Protein AF-A0A972KWA4-F1 (afdb_monomer_lite)

pLDDT: mean 73.35, std 17.39, range [41.09, 98.31]

Sequence (83 aa):
IERNLPLPPELDLALLHGSSVGGARPKALIKDDDQHYIAKFSSTTDTYNVVKGEYAAMRLARLAGLDVAEVSLKNTGKGVRAL

Secondary structure (DSSP, 8-state):
-TT-SPPPHHHHHHHHTS-----SS-EEEEEETTEEEEEEE--TT-SS-HHHHHHHHHHHHHHTT-------EEEETTEEEE-

Structure (mmCIF, N/CA/C/O backbone):
data_AF-A0A972KWA4-F1
#
_entry.id   AF-A0A972KWA4-F1
#
loop_
_atom_site.group_PDB
_atom_site.id
_atom_site.type_symbol
_atom_site.label_atom_id
_atom_site.label_alt_id
_atom_site.label_comp_id
_atom_site.label_asym_id
_atom_site.label_entity_id
_atom_site.label_seq_id
_atom_site.pdbx_PDB_ins_code
_atom_site.Cartn_x
_atom_site.Cartn_y
_atom_site.Cartn_z
_atom_site.occupancy
_atom_site.B_iso_or_equiv
_atom_site.auth_seq_id
_atom_site.auth_comp_id
_atom_site.auth_asym_id
_atom_site.auth_atom_id
_atom_site.pdbx_PDB_model_num
ATOM 1 N N . ILE A 1 1 ? 15.130 3.766 -11.960 1.00 47.69 1 ILE A N 1
ATOM 2 C CA . ILE A 1 1 ? 16.376 3.021 -11.679 1.00 47.69 1 ILE A CA 1
ATOM 3 C C . ILE A 1 1 ? 16.577 1.904 -12.708 1.00 47.69 1 ILE A C 1
ATOM 5 O O . ILE A 1 1 ? 17.640 1.827 -13.292 1.00 47.69 1 ILE A O 1
ATOM 9 N N . GLU A 1 2 ? 15.553 1.128 -13.072 1.00 46.69 2 GLU A N 1
ATOM 10 C CA . GLU A 1 2 ? 15.704 -0.035 -13.979 1.00 46.69 2 GLU A CA 1
ATOM 11 C C . GLU A 1 2 ? 15.747 0.259 -15.499 1.00 46.69 2 GLU A C 1
ATOM 13 O O . GLU A 1 2 ? 15.525 -0.640 -16.300 1.00 46.69 2 GLU A O 1
ATOM 18 N N . ARG A 1 3 ? 16.008 1.495 -15.947 1.00 48.03 3 ARG A N 1
ATOM 19 C CA . ARG A 1 3 ? 16.052 1.802 -17.397 1.00 48.03 3 ARG A CA 1
ATOM 20 C C . ARG A 1 3 ? 17.372 2.377 -17.907 1.00 48.03 3 ARG A C 1
ATOM 22 O O . ARG A 1 3 ? 17.439 2.707 -19.082 1.00 48.03 3 ARG A O 1
ATOM 29 N N . ASN A 1 4 ? 18.390 2.549 -17.058 1.00 45.91 4 ASN A N 1
ATOM 30 C CA . ASN A 1 4 ? 19.602 3.320 -17.396 1.00 45.91 4 ASN A CA 1
ATOM 31 C C . ASN A 1 4 ? 19.323 4.722 -17.987 1.00 45.91 4 ASN A C 1
ATOM 33 O O . ASN A 1 4 ? 20.219 5.362 -18.526 1.00 45.91 4 ASN A O 1
ATOM 37 N N . LEU A 1 5 ? 18.090 5.229 -17.866 1.00 55.97 5 LEU A N 1
ATOM 38 C CA . LEU A 1 5 ? 17.807 6.631 -18.112 1.00 55.97 5 LEU A CA 1
ATOM 39 C C . LEU A 1 5 ? 18.258 7.424 -16.883 1.00 55.97 5 LEU A C 1
ATOM 41 O O . LEU A 1 5 ? 17.927 7.003 -15.764 1.00 55.97 5 LEU A O 1
ATOM 45 N N . PRO A 1 6 ? 18.959 8.557 -17.075 1.00 52.75 6 PRO A N 1
ATOM 46 C CA . PRO A 1 6 ? 19.267 9.456 -15.981 1.00 52.75 6 PRO A CA 1
ATOM 47 C C . PRO A 1 6 ? 17.969 9.813 -15.265 1.00 52.75 6 PRO A C 1
ATOM 49 O O . PRO A 1 6 ? 16.956 10.154 -15.887 1.00 52.75 6 PRO A O 1
ATOM 52 N N . LEU A 1 7 ? 17.978 9.631 -13.950 1.00 56.91 7 LEU A N 1
ATOM 53 C CA . LEU A 1 7 ? 16.827 9.952 -13.131 1.00 56.91 7 LEU A CA 1
ATOM 54 C C . LEU A 1 7 ? 16.635 11.471 -13.166 1.00 56.91 7 LEU A C 1
ATOM 56 O O . LEU A 1 7 ? 17.618 12.207 -13.081 1.00 56.91 7 LEU A O 1
ATOM 60 N N . PRO A 1 8 ? 15.388 11.960 -13.289 1.00 67.31 8 PRO A N 1
ATOM 61 C CA . PRO A 1 8 ? 15.124 13.359 -13.016 1.00 67.31 8 PRO A CA 1
ATOM 62 C C . PRO A 1 8 ? 15.639 13.673 -11.600 1.00 67.31 8 PRO A C 1
ATOM 64 O O . PRO A 1 8 ? 15.385 12.862 -10.703 1.00 67.31 8 PRO A O 1
ATOM 67 N N . PRO A 1 9 ? 16.320 14.810 -11.376 1.00 62.41 9 PRO A N 1
ATOM 68 C CA . PRO A 1 9 ? 16.972 15.124 -10.097 1.00 62.41 9 PRO A CA 1
ATOM 69 C C . PRO A 1 9 ? 16.045 14.993 -8.880 1.00 62.41 9 PRO A C 1
ATOM 71 O O . PRO A 1 9 ? 16.448 14.538 -7.815 1.00 62.41 9 PRO A O 1
ATOM 74 N N . GLU A 1 10 ? 14.766 1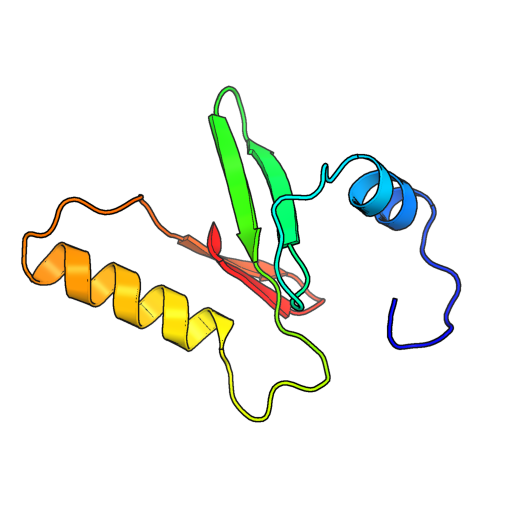5.314 -9.067 1.00 55.84 10 GLU A N 1
ATOM 75 C CA . GLU A 1 10 ? 13.707 15.205 -8.060 1.00 55.84 10 GLU A CA 1
ATOM 76 C C . GLU A 1 10 ? 13.454 13.758 -7.600 1.00 55.84 10 GLU A C 1
ATOM 78 O O . GLU A 1 10 ? 13.177 13.505 -6.429 1.00 55.84 10 GLU A O 1
ATOM 83 N N . LEU A 1 11 ? 13.565 12.789 -8.515 1.00 56.53 11 LEU A N 1
ATOM 84 C CA . LEU A 1 11 ? 13.36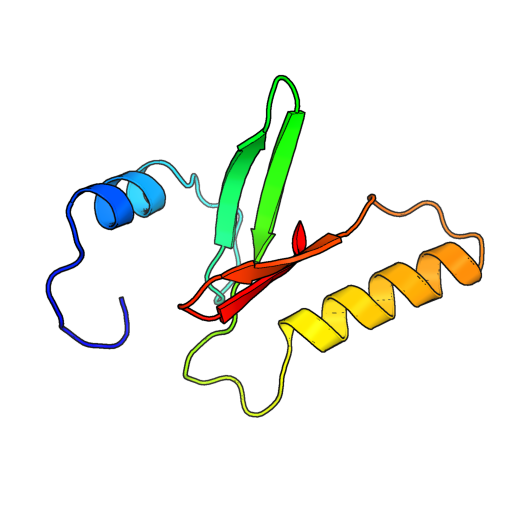1 11.369 -8.227 1.00 56.53 11 LEU A CA 1
ATOM 85 C C . LEU A 1 11 ? 14.584 10.755 -7.541 1.00 56.53 11 LEU A C 1
ATOM 87 O O . LEU A 1 11 ? 14.428 9.867 -6.708 1.00 56.53 11 LEU A O 1
ATOM 91 N N . ASP A 1 12 ? 15.778 11.237 -7.880 1.00 54.88 12 ASP A N 1
ATOM 92 C CA . ASP A 1 12 ? 17.038 10.803 -7.272 1.00 54.88 12 ASP A CA 1
ATOM 93 C C . ASP A 1 12 ? 17.131 11.267 -5.808 1.00 54.88 12 ASP A C 1
ATOM 95 O O . ASP A 1 12 ? 17.437 10.484 -4.908 1.00 54.88 12 ASP A O 1
ATOM 99 N N . LEU A 1 13 ? 16.705 12.507 -5.541 1.00 53.66 13 LEU A N 1
ATOM 100 C CA . LEU A 1 13 ? 16.518 13.029 -4.185 1.00 53.66 13 LEU A CA 1
ATOM 101 C C . LEU A 1 13 ? 15.486 12.213 -3.388 1.00 53.66 13 LEU A C 1
ATOM 103 O O . LEU A 1 13 ? 15.744 11.848 -2.241 1.00 53.66 13 LEU A O 1
ATOM 107 N N . ALA A 1 14 ? 14.347 11.854 -3.987 1.00 55.44 14 ALA A N 1
ATOM 108 C CA . ALA A 1 14 ? 13.330 11.037 -3.316 1.00 55.44 14 ALA A CA 1
ATOM 109 C C . ALA A 1 14 ? 13.823 9.620 -2.950 1.00 55.44 14 ALA A C 1
ATOM 111 O O . ALA A 1 14 ? 13.357 9.039 -1.969 1.00 55.44 14 ALA A O 1
ATOM 112 N N . LEU A 1 15 ? 14.766 9.067 -3.719 1.00 55.19 15 LEU A N 1
ATOM 113 C CA . LEU A 1 15 ? 15.376 7.759 -3.467 1.00 55.19 15 LEU A CA 1
ATOM 114 C C . LEU A 1 15 ? 16.457 7.821 -2.382 1.00 55.19 15 LEU A C 1
ATOM 116 O O . LEU A 1 15 ? 16.501 6.944 -1.523 1.00 55.19 15 LEU A O 1
ATOM 120 N N . LEU A 1 16 ? 17.287 8.869 -2.383 1.00 52.59 16 LEU A N 1
ATOM 121 C CA . LEU A 1 16 ? 18.351 9.082 -1.392 1.00 52.59 16 LEU A CA 1
ATOM 122 C C . LEU A 1 16 ? 17.813 9.412 0.009 1.00 52.59 16 LEU A C 1
ATOM 124 O O . LEU A 1 16 ? 18.412 9.013 1.006 1.00 52.59 16 LEU A O 1
ATOM 128 N N . HIS A 1 17 ? 16.667 10.093 0.101 1.00 50.12 17 HIS A N 1
ATOM 129 C CA . HIS A 1 17 ? 16.006 10.380 1.380 1.00 50.12 17 HIS A CA 1
ATOM 130 C C . HIS A 1 17 ? 15.109 9.234 1.889 1.00 50.12 17 HIS A C 1
ATOM 132 O O . HIS A 1 17 ? 14.628 9.283 3.023 1.00 50.12 17 HIS A O 1
ATOM 138 N N . GLY A 1 18 ? 14.902 8.183 1.090 1.00 46.34 18 GLY A N 1
ATOM 139 C CA . GLY A 1 18 ? 14.215 6.960 1.496 1.00 46.34 18 GLY A CA 1
ATOM 140 C C . GLY A 1 18 ? 15.142 6.067 2.313 1.00 46.34 18 GLY A C 1
ATOM 141 O O . GLY A 1 18 ? 15.709 5.112 1.788 1.00 46.34 18 GLY A O 1
ATOM 142 N N . SER A 1 19 ? 15.317 6.384 3.596 1.00 41.19 19 SER A N 1
ATOM 143 C CA . SER A 1 19 ? 16.049 5.534 4.534 1.00 41.19 19 SER A CA 1
ATOM 144 C C . SER A 1 19 ? 15.595 4.072 4.416 1.00 41.19 19 SER A C 1
ATOM 146 O O . SER A 1 19 ? 14.411 3.764 4.273 1.00 41.19 19 SER A O 1
ATOM 148 N N . SER A 1 20 ? 16.580 3.174 4.417 1.00 51.94 20 SER A N 1
ATOM 149 C CA . SER A 1 20 ? 16.460 1.726 4.242 1.00 51.94 20 SER A CA 1
ATOM 150 C C . SER A 1 20 ? 15.392 1.086 5.145 1.00 51.94 20 SER A C 1
ATOM 152 O O . SER A 1 20 ? 15.689 0.541 6.207 1.00 51.94 20 SER A O 1
ATOM 154 N N . VAL A 1 21 ? 14.145 1.056 4.682 1.00 41.09 21 VAL A N 1
ATOM 155 C CA . VAL A 1 21 ? 13.132 0.104 5.147 1.00 41.09 21 VAL A CA 1
ATOM 156 C C . VAL A 1 21 ? 13.265 -1.116 4.236 1.00 41.09 21 VAL A C 1
ATOM 158 O O . VAL A 1 21 ? 12.743 -1.131 3.128 1.00 41.09 21 VAL A O 1
ATOM 161 N N . GLY A 1 22 ? 14.035 -2.125 4.645 1.00 44.16 22 GLY A N 1
ATOM 162 C CA . GLY A 1 22 ? 14.488 -3.231 3.785 1.00 44.16 22 GLY A CA 1
ATOM 163 C C . GLY A 1 22 ? 13.428 -3.899 2.887 1.00 44.16 22 GLY A C 1
ATOM 164 O O . GLY A 1 22 ? 12.244 -3.981 3.221 1.00 44.16 22 GLY A O 1
ATOM 165 N N . GLY A 1 23 ? 13.867 -4.380 1.719 1.00 52.34 23 GLY A N 1
ATOM 166 C CA . GLY A 1 23 ? 13.105 -5.211 0.775 1.00 52.34 23 GLY A CA 1
ATOM 167 C C . GLY A 1 23 ? 13.466 -4.925 -0.689 1.00 52.34 23 GLY A C 1
ATOM 168 O O . GLY A 1 23 ? 13.658 -3.774 -1.053 1.00 52.34 23 GLY A O 1
ATOM 169 N N . ALA A 1 24 ? 13.518 -5.962 -1.532 1.00 59.88 24 ALA A N 1
ATOM 170 C CA . ALA A 1 24 ? 13.972 -5.906 -2.932 1.00 59.88 24 ALA A CA 1
ATOM 171 C C . ALA A 1 24 ? 13.107 -5.057 -3.895 1.00 59.88 24 ALA A C 1
ATOM 173 O O . ALA A 1 24 ? 13.456 -4.915 -5.063 1.00 59.88 24 ALA A O 1
ATOM 174 N N . ARG A 1 25 ? 11.970 -4.514 -3.438 1.00 68.75 25 ARG A N 1
ATOM 175 C CA . ARG A 1 25 ? 11.009 -3.779 -4.276 1.00 68.75 25 ARG A CA 1
ATOM 176 C C . ARG A 1 25 ? 11.029 -2.272 -3.996 1.00 68.75 25 ARG A C 1
ATOM 178 O O . ARG A 1 25 ? 11.223 -1.890 -2.839 1.00 68.75 25 ARG A O 1
ATOM 185 N N . PRO A 1 26 ? 10.763 -1.419 -5.007 1.00 74.31 26 PRO A N 1
ATOM 186 C CA . PRO A 1 26 ? 10.788 0.029 -4.835 1.00 74.31 26 PRO A CA 1
ATOM 187 C C . PRO A 1 26 ? 9.745 0.504 -3.819 1.00 74.31 26 PRO A C 1
ATOM 189 O O . PRO A 1 26 ? 8.554 0.190 -3.923 1.00 74.31 26 PRO A O 1
ATOM 192 N N . LYS A 1 27 ? 10.194 1.303 -2.853 1.00 78.69 27 LYS A N 1
ATOM 193 C CA . LYS A 1 27 ? 9.344 1.953 -1.857 1.00 78.69 27 LYS A CA 1
ATOM 194 C C . LYS A 1 27 ? 9.866 3.347 -1.531 1.00 78.69 27 LYS A C 1
ATOM 196 O O . LYS A 1 27 ? 11.055 3.602 -1.697 1.00 78.69 27 LYS A O 1
ATOM 201 N N . ALA A 1 28 ? 8.987 4.223 -1.060 1.00 80.75 28 ALA A N 1
ATOM 202 C CA . ALA A 1 28 ? 9.343 5.569 -0.625 1.00 80.75 28 ALA A CA 1
ATOM 203 C C . ALA A 1 28 ? 8.541 5.962 0.616 1.00 80.75 28 ALA A C 1
ATOM 205 O O . ALA A 1 28 ? 7.373 5.596 0.742 1.00 80.75 28 ALA A O 1
ATOM 206 N N . LEU A 1 29 ? 9.155 6.737 1.507 1.00 80.62 29 LEU A N 1
ATOM 207 C CA . LEU A 1 29 ? 8.433 7.429 2.567 1.00 80.62 29 LEU A CA 1
ATOM 208 C C . LEU A 1 29 ? 7.826 8.705 1.974 1.00 80.62 29 LEU A C 1
ATOM 210 O O . LEU A 1 29 ? 8.530 9.484 1.335 1.00 80.62 29 LEU A O 1
ATOM 214 N N . ILE A 1 30 ? 6.528 8.914 2.165 1.00 78.75 30 ILE A N 1
ATOM 215 C CA . ILE A 1 30 ? 5.816 10.102 1.691 1.00 78.75 30 ILE A CA 1
ATOM 216 C C . ILE A 1 30 ? 5.189 10.802 2.886 1.00 78.75 30 ILE A C 1
ATOM 218 O O . ILE A 1 30 ? 4.627 10.151 3.759 1.00 78.75 30 ILE A O 1
ATOM 222 N N . LYS A 1 31 ? 5.271 12.128 2.910 1.00 79.50 31 LYS A N 1
ATOM 223 C CA . LYS A 1 31 ? 4.514 12.968 3.833 1.00 79.50 31 LYS A CA 1
ATOM 224 C C . LYS A 1 31 ? 3.317 13.554 3.077 1.00 79.50 31 LYS A C 1
ATOM 226 O O . LYS A 1 31 ? 3.514 14.118 2.002 1.00 79.50 31 LYS A O 1
ATOM 231 N N . ASP A 1 32 ? 2.113 13.355 3.599 1.00 75.50 32 ASP A N 1
ATOM 232 C CA . ASP A 1 32 ? 0.873 14.002 3.143 1.00 75.50 32 ASP A CA 1
ATOM 233 C C . ASP A 1 32 ? 0.286 14.702 4.375 1.00 75.50 32 ASP A C 1
ATOM 235 O O . ASP A 1 32 ? 0.030 14.045 5.387 1.00 75.50 32 ASP A O 1
ATOM 239 N N . ASP A 1 33 ? 0.197 16.031 4.333 1.00 82.25 33 ASP A N 1
ATOM 240 C CA . ASP A 1 33 ? -0.025 16.888 5.506 1.00 82.25 33 ASP A CA 1
ATOM 241 C C . ASP A 1 33 ? 0.909 16.534 6.682 1.00 82.25 33 ASP A C 1
ATOM 243 O O . ASP A 1 33 ? 2.128 16.539 6.513 1.00 82.25 33 ASP A O 1
ATOM 247 N N . ASP A 1 34 ? 0.379 16.214 7.864 1.00 81.94 34 ASP A N 1
ATOM 248 C CA . ASP A 1 34 ? 1.156 15.809 9.048 1.00 81.94 34 ASP A CA 1
ATOM 249 C C . ASP A 1 34 ? 1.322 14.289 9.191 1.00 81.94 34 ASP A C 1
ATOM 251 O O . ASP A 1 34 ? 1.790 13.794 10.219 1.00 81.94 34 ASP A O 1
ATOM 255 N N . GLN A 1 35 ? 0.974 13.527 8.154 1.00 78.81 35 GLN A N 1
ATOM 256 C CA . GLN A 1 35 ? 0.952 12.073 8.210 1.00 78.81 35 GLN A CA 1
ATOM 257 C C . GLN A 1 35 ? 1.991 11.451 7.274 1.00 78.81 35 GLN A C 1
ATOM 259 O O . GLN A 1 35 ? 2.201 11.872 6.134 1.00 78.81 35 GLN A O 1
ATOM 264 N N . HIS A 1 36 ? 2.681 10.435 7.788 1.00 81.75 36 HIS A N 1
ATOM 265 C CA . HIS A 1 36 ? 3.723 9.715 7.068 1.00 81.75 36 HIS A CA 1
ATOM 266 C C . HIS A 1 36 ? 3.178 8.397 6.527 1.00 81.75 36 HIS A C 1
ATOM 268 O O . HIS A 1 36 ? 2.584 7.609 7.258 1.00 81.75 36 HIS A O 1
ATOM 274 N N . TYR A 1 37 ? 3.449 8.140 5.255 1.00 82.06 37 TYR A N 1
ATOM 275 C CA . TYR A 1 37 ? 3.003 6.962 4.531 1.00 82.06 37 TYR A CA 1
ATOM 276 C C . TYR A 1 37 ? 4.174 6.244 3.879 1.00 82.06 37 TYR A C 1
ATOM 278 O O . TYR A 1 37 ? 5.182 6.857 3.526 1.00 82.06 37 TYR A O 1
ATOM 286 N N . ILE A 1 38 ? 4.003 4.950 3.629 1.00 81.94 38 ILE A N 1
ATOM 287 C CA . ILE A 1 38 ? 4.942 4.164 2.832 1.00 81.94 38 ILE A CA 1
ATOM 288 C C . ILE A 1 38 ? 4.294 3.889 1.483 1.00 81.94 38 ILE A C 1
ATOM 290 O O . ILE A 1 38 ? 3.391 3.067 1.372 1.00 81.94 38 ILE A O 1
ATOM 294 N N . ALA A 1 39 ? 4.792 4.543 0.439 1.00 84.06 39 ALA A N 1
ATOM 295 C CA . ALA A 1 39 ? 4.392 4.229 -0.918 1.00 84.06 39 ALA A CA 1
ATOM 296 C C . ALA A 1 39 ? 5.122 2.991 -1.429 1.00 84.06 39 ALA A C 1
ATOM 298 O O . ALA A 1 39 ? 6.354 2.935 -1.409 1.00 84.06 39 ALA A O 1
ATOM 299 N N . LYS A 1 40 ? 4.357 2.028 -1.945 1.00 81.56 40 LYS A N 1
ATOM 300 C CA . LYS A 1 40 ? 4.877 0.861 -2.670 1.00 81.56 40 LYS A CA 1
ATOM 301 C C . LYS A 1 40 ? 4.583 0.987 -4.159 1.00 81.56 40 LYS A C 1
ATOM 303 O O . LYS A 1 40 ? 3.473 1.371 -4.536 1.00 81.56 40 LYS A O 1
ATOM 308 N N . PHE A 1 41 ? 5.567 0.641 -4.987 1.00 81.81 41 PHE A N 1
ATOM 309 C CA . PHE A 1 41 ? 5.478 0.728 -6.444 1.00 81.81 41 PHE A CA 1
ATOM 310 C C . PHE A 1 41 ? 5.714 -0.637 -7.085 1.00 81.81 41 PHE A C 1
ATOM 312 O O . PHE A 1 41 ? 6.465 -1.463 -6.564 1.00 81.81 41 PHE A O 1
ATOM 319 N N . SER A 1 42 ? 5.098 -0.855 -8.246 1.00 79.19 42 SER A N 1
ATOM 320 C CA . SER A 1 42 ? 5.393 -2.020 -9.079 1.00 79.19 42 SER A CA 1
ATOM 321 C C . SER A 1 42 ? 6.857 -2.005 -9.527 1.00 79.19 42 SER A C 1
ATOM 323 O O . SER A 1 42 ? 7.381 -0.954 -9.906 1.00 79.19 42 SER A O 1
ATOM 325 N N . SER A 1 43 ? 7.503 -3.169 -9.518 1.00 81.19 43 SER A N 1
ATOM 326 C CA . SER A 1 43 ? 8.776 -3.382 -10.213 1.00 81.19 43 SER A CA 1
ATOM 327 C C . SER A 1 43 ? 8.510 -3.696 -11.684 1.00 81.19 43 SER A C 1
ATOM 329 O O . SER A 1 43 ? 7.469 -4.255 -12.033 1.00 81.19 43 SER A O 1
ATOM 331 N N . THR A 1 44 ? 9.463 -3.379 -12.564 1.00 74.25 44 THR A N 1
ATOM 332 C CA . THR A 1 44 ? 9.372 -3.786 -13.977 1.00 74.25 44 THR A CA 1
ATOM 333 C C . THR A 1 44 ? 9.502 -5.299 -14.172 1.00 74.25 44 THR A C 1
ATOM 335 O O . THR A 1 44 ? 9.126 -5.808 -15.224 1.00 74.25 44 THR A O 1
ATOM 338 N N . THR A 1 45 ? 9.990 -6.016 -13.156 1.00 76.75 45 THR A N 1
ATOM 339 C CA . THR A 1 45 ? 10.154 -7.478 -13.160 1.00 76.75 45 THR A CA 1
ATOM 340 C C . THR A 1 45 ? 8.960 -8.231 -12.572 1.00 76.75 45 THR A C 1
ATOM 342 O O . THR A 1 45 ? 8.958 -9.462 -12.548 1.00 76.75 45 THR A O 1
ATOM 345 N N . ASP A 1 46 ? 7.930 -7.522 -12.100 1.00 77.06 46 ASP A N 1
ATOM 346 C CA . ASP A 1 46 ? 6.750 -8.170 -11.539 1.00 77.06 46 ASP A CA 1
ATOM 347 C C . ASP A 1 46 ? 5.975 -8.917 -12.644 1.00 77.06 46 ASP A C 1
ATOM 349 O O . ASP A 1 46 ? 5.522 -8.329 -13.627 1.00 77.06 46 ASP A O 1
ATOM 353 N N . THR A 1 47 ? 5.771 -10.224 -12.467 1.00 81.38 47 THR A N 1
ATOM 354 C CA . THR A 1 47 ? 5.000 -11.067 -13.403 1.00 81.38 47 THR A CA 1
ATOM 355 C C . THR A 1 47 ? 3.484 -10.892 -13.267 1.00 81.38 47 THR A C 1
ATOM 357 O O . THR A 1 47 ? 2.717 -11.384 -14.092 1.00 81.38 47 THR A O 1
ATOM 360 N N . TYR A 1 48 ? 3.034 -10.183 -12.232 1.00 80.81 48 TYR A N 1
ATOM 361 C CA . TYR A 1 48 ? 1.638 -9.844 -11.959 1.00 80.81 48 TYR A CA 1
ATOM 362 C C . TYR A 1 48 ? 1.562 -8.529 -11.175 1.00 80.81 48 TYR A C 1
ATOM 364 O O . TYR A 1 48 ? 2.564 -8.026 -10.677 1.00 80.81 48 TYR A O 1
ATOM 372 N N . ASN A 1 49 ? 0.369 -7.948 -11.021 1.00 84.81 49 ASN A N 1
ATOM 373 C CA . ASN A 1 49 ? 0.226 -6.676 -10.310 1.00 84.81 49 ASN A CA 1
ATOM 374 C C . ASN A 1 49 ? 0.287 -6.856 -8.782 1.00 84.81 49 ASN A C 1
ATOM 376 O O . ASN A 1 49 ? -0.739 -6.903 -8.102 1.00 84.81 49 ASN A O 1
ATOM 380 N N . VAL A 1 50 ? 1.508 -6.943 -8.257 1.00 86.06 50 VAL A N 1
ATOM 381 C CA . VAL A 1 50 ? 1.805 -7.119 -6.830 1.00 86.06 50 VAL A CA 1
ATOM 382 C C . VAL A 1 50 ? 1.157 -6.031 -5.975 1.00 86.06 50 VAL A C 1
ATOM 384 O O . VAL A 1 50 ? 0.555 -6.347 -4.955 1.00 86.06 50 VAL A O 1
ATOM 387 N N . VAL A 1 51 ? 1.228 -4.764 -6.398 1.00 86.38 51 VAL A N 1
ATOM 388 C CA . VAL A 1 51 ? 0.679 -3.631 -5.628 1.00 86.38 51 VAL A CA 1
ATOM 389 C C . VAL A 1 51 ? -0.839 -3.747 -5.480 1.00 86.38 51 VAL A C 1
ATOM 391 O O . VAL A 1 51 ? -1.375 -3.552 -4.390 1.00 86.38 51 VAL A O 1
ATOM 394 N N . LYS A 1 52 ? -1.548 -4.121 -6.553 1.00 88.19 52 LYS A N 1
ATOM 395 C CA . LYS A 1 52 ? -2.989 -4.411 -6.474 1.00 88.19 52 LYS A CA 1
ATOM 396 C C . LYS A 1 52 ? -3.275 -5.622 -5.586 1.00 88.19 52 LYS A C 1
ATOM 398 O O . LYS A 1 52 ? -4.269 -5.604 -4.867 1.00 88.19 52 LYS A O 1
ATOM 403 N N . GLY A 1 53 ? -2.414 -6.640 -5.624 1.00 90.56 53 GLY A N 1
ATOM 404 C CA . GLY A 1 53 ? -2.507 -7.812 -4.753 1.00 90.56 53 GLY A CA 1
ATOM 405 C C . GLY A 1 53 ? -2.399 -7.452 -3.270 1.00 90.56 53 GLY A C 1
ATOM 406 O O . GLY A 1 53 ? -3.274 -7.820 -2.491 1.00 90.56 53 GLY A O 1
ATOM 407 N N . GLU A 1 54 ? -1.386 -6.674 -2.883 1.00 89.81 54 GLU A N 1
ATOM 408 C CA . GLU A 1 54 ? -1.232 -6.181 -1.506 1.00 89.81 54 GLU A CA 1
ATOM 409 C C . GLU A 1 54 ? -2.416 -5.318 -1.069 1.00 89.81 54 GLU A C 1
ATOM 411 O O . GLU A 1 54 ? -2.941 -5.507 0.028 1.00 89.81 54 GLU A O 1
ATOM 416 N N . TYR A 1 55 ? -2.882 -4.412 -1.932 1.00 92.06 55 TYR A N 1
ATOM 417 C CA . TYR A 1 55 ? -4.064 -3.604 -1.643 1.00 92.06 55 TYR A CA 1
ATOM 418 C C . TYR A 1 55 ? -5.299 -4.479 -1.390 1.00 92.06 55 TYR A C 1
ATOM 420 O O . TYR A 1 55 ? -5.993 -4.293 -0.391 1.00 92.06 55 TYR A O 1
ATOM 428 N N . ALA A 1 56 ? -5.555 -5.466 -2.253 1.00 93.94 56 ALA A N 1
ATOM 429 C CA . ALA A 1 56 ? -6.678 -6.384 -2.090 1.00 93.94 56 ALA A CA 1
ATOM 430 C C . ALA A 1 56 ? -6.577 -7.190 -0.785 1.00 93.94 56 ALA A C 1
ATOM 432 O O . ALA A 1 56 ? -7.567 -7.298 -0.061 1.00 93.94 56 ALA A O 1
ATOM 433 N N . ALA A 1 57 ? -5.387 -7.693 -0.446 1.00 95.19 57 ALA A N 1
ATOM 434 C CA . ALA A 1 57 ? -5.150 -8.432 0.793 1.00 95.19 57 ALA A CA 1
ATOM 435 C C . ALA A 1 57 ? -5.411 -7.570 2.041 1.00 95.19 57 ALA A C 1
ATOM 437 O O . ALA A 1 57 ? -6.112 -8.002 2.953 1.00 95.19 57 ALA A O 1
ATOM 438 N N . MET A 1 58 ? -4.925 -6.326 2.057 1.00 95.75 58 MET A N 1
ATOM 439 C CA . MET A 1 58 ? -5.156 -5.381 3.158 1.00 95.75 58 MET A CA 1
ATOM 440 C C . MET A 1 58 ? -6.638 -5.014 3.308 1.00 95.75 58 MET A C 1
ATOM 442 O O . MET A 1 58 ? -7.156 -4.920 4.422 1.00 95.75 58 MET A O 1
ATOM 446 N N . ARG A 1 59 ? -7.358 -4.841 2.190 1.00 95.88 59 ARG A N 1
ATOM 447 C CA . ARG A 1 59 ? -8.812 -4.614 2.205 1.00 95.88 59 ARG A CA 1
ATOM 448 C C . ARG A 1 59 ? -9.562 -5.827 2.751 1.00 95.88 59 ARG A C 1
ATOM 450 O O . ARG A 1 59 ? -10.458 -5.647 3.570 1.00 95.88 59 ARG A O 1
ATOM 457 N N . LEU A 1 60 ? -9.182 -7.036 2.339 1.00 97.62 60 LEU A N 1
ATOM 458 C CA . LEU A 1 60 ? -9.773 -8.276 2.842 1.00 97.62 60 LEU A CA 1
ATOM 459 C C . LEU A 1 60 ? -9.526 -8.452 4.345 1.00 97.62 60 LEU A C 1
ATOM 461 O O . LEU A 1 60 ? -10.461 -8.766 5.070 1.00 97.62 60 LEU A O 1
ATOM 465 N N . ALA A 1 61 ? -8.307 -8.194 4.821 1.00 97.19 61 ALA A N 1
ATOM 466 C CA . ALA A 1 61 ? -7.970 -8.266 6.241 1.00 97.19 61 ALA A CA 1
ATOM 467 C C . ALA A 1 61 ? -8.841 -7.322 7.087 1.00 97.19 61 ALA A C 1
ATOM 469 O O . ALA A 1 61 ? -9.406 -7.743 8.095 1.00 97.19 61 ALA A O 1
ATOM 470 N N . ARG A 1 62 ? -9.040 -6.079 6.627 1.00 96.69 62 ARG A N 1
ATOM 471 C CA . ARG A 1 62 ? -9.959 -5.131 7.276 1.00 96.69 62 ARG A CA 1
ATOM 472 C C . ARG A 1 62 ? -11.404 -5.638 7.285 1.00 96.69 62 ARG A C 1
ATOM 474 O O . ARG A 1 62 ? -12.075 -5.531 8.304 1.00 96.69 62 ARG A O 1
ATOM 481 N N . LEU A 1 63 ? -11.888 -6.203 6.175 1.00 97.19 63 LEU A N 1
ATOM 482 C CA . LEU A 1 63 ? -13.234 -6.795 6.105 1.00 97.19 63 LEU A CA 1
ATOM 483 C C . LEU A 1 63 ? -13.391 -8.017 7.020 1.00 97.19 63 LEU A C 1
ATOM 485 O O . LEU A 1 63 ? -14.485 -8.268 7.514 1.00 97.19 63 LEU A O 1
ATOM 489 N N . ALA A 1 64 ? -12.305 -8.742 7.276 1.00 98.31 64 ALA A N 1
ATOM 490 C CA . ALA A 1 64 ? -12.257 -9.839 8.236 1.00 98.31 64 ALA A CA 1
ATOM 491 C C . ALA A 1 64 ? -12.183 -9.367 9.704 1.00 98.31 64 ALA A C 1
ATOM 493 O O . ALA A 1 64 ? -12.097 -10.199 10.602 1.00 98.31 64 ALA A O 1
ATOM 494 N N . GLY A 1 65 ? -12.212 -8.053 9.961 1.00 97.50 65 GLY A N 1
ATOM 495 C CA . GLY A 1 65 ? -12.173 -7.479 11.308 1.00 97.50 65 GLY A CA 1
ATOM 496 C C . GLY A 1 65 ? -10.775 -7.406 11.926 1.00 97.50 65 GLY A C 1
ATOM 497 O O . GLY A 1 65 ? -10.664 -7.197 13.131 1.00 97.50 65 GLY A O 1
ATOM 498 N N . LEU A 1 66 ? -9.713 -7.581 11.132 1.00 97.94 66 LEU A N 1
ATOM 499 C CA . LEU A 1 66 ? -8.340 -7.422 11.611 1.00 97.94 66 LEU A CA 1
ATOM 500 C C . LEU A 1 66 ? -7.965 -5.940 11.709 1.00 97.94 66 LEU A C 1
ATOM 502 O O . LEU A 1 66 ? -8.311 -5.142 10.833 1.00 97.94 66 LEU A O 1
ATOM 506 N N . ASP A 1 67 ? -7.198 -5.599 12.745 1.00 96.62 67 ASP A N 1
ATOM 507 C CA . ASP A 1 67 ? -6.560 -4.291 12.860 1.00 96.62 67 ASP A CA 1
ATOM 508 C C . ASP A 1 67 ? -5.373 -4.213 11.892 1.00 96.62 67 ASP A C 1
ATOM 510 O O . ASP A 1 67 ? -4.378 -4.929 12.020 1.00 96.62 67 ASP A 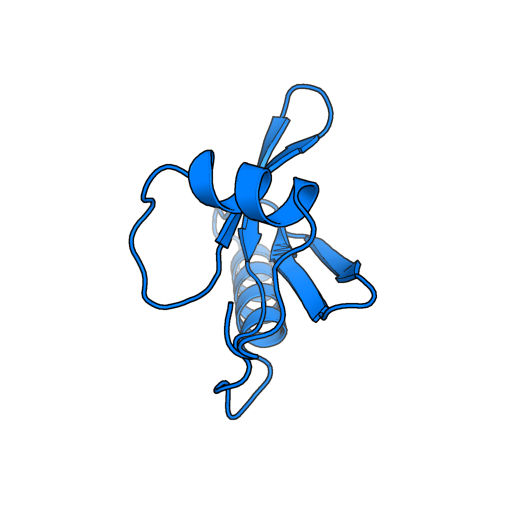O 1
ATOM 514 N N . VAL A 1 68 ? -5.520 -3.389 10.860 1.00 94.44 68 VAL A N 1
ATOM 515 C CA . VAL A 1 68 ? -4.542 -3.221 9.783 1.00 94.44 68 VAL A CA 1
ATOM 516 C C . VAL A 1 68 ? -4.425 -1.750 9.421 1.00 94.44 68 VAL A C 1
ATOM 518 O O . VAL A 1 68 ? -5.386 -0.991 9.553 1.00 94.44 68 VAL A O 1
ATOM 521 N N . ALA A 1 69 ? -3.275 -1.346 8.879 1.00 90.44 69 ALA A N 1
ATOM 522 C CA . ALA A 1 69 ? -3.082 0.016 8.390 1.00 90.44 69 ALA A CA 1
ATOM 523 C C . ALA A 1 69 ? -4.155 0.413 7.357 1.00 90.44 69 ALA A C 1
ATOM 525 O O . ALA A 1 69 ? -4.706 -0.421 6.619 1.00 90.44 69 ALA 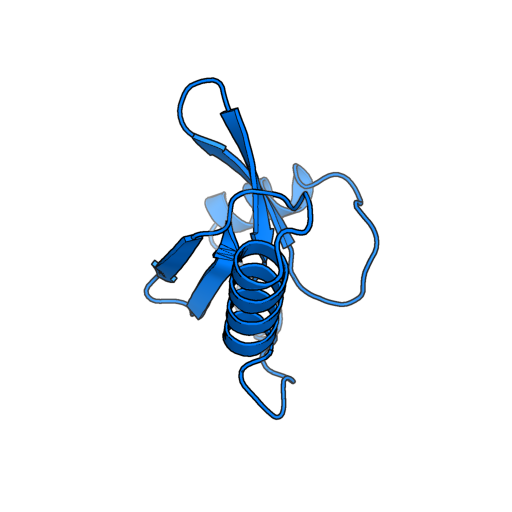A O 1
ATOM 526 N N . GLU A 1 70 ? -4.527 1.691 7.336 1.00 89.56 70 GLU A N 1
ATOM 527 C CA . GLU A 1 70 ? -5.333 2.224 6.241 1.00 89.56 70 GLU A CA 1
ATOM 528 C C . GLU A 1 70 ? -4.543 2.115 4.943 1.00 89.56 70 GLU A C 1
ATOM 530 O O . GLU A 1 70 ? -3.335 2.333 4.943 1.00 89.56 70 GLU A O 1
ATOM 535 N N . VAL A 1 71 ? -5.224 1.725 3.860 1.00 90.50 71 VAL A N 1
ATOM 536 C CA . VAL A 1 71 ? -4.580 1.628 2.554 1.00 90.50 71 VAL A CA 1
ATOM 537 C C . VAL A 1 71 ? -5.368 2.317 1.459 1.00 90.50 71 VAL A C 1
ATOM 539 O O . VAL A 1 71 ? -6.591 2.161 1.367 1.00 90.50 71 VAL A O 1
ATOM 542 N N . SER A 1 72 ? -4.666 3.014 0.565 1.00 88.62 72 SER A N 1
ATOM 543 C CA . SER A 1 72 ? -5.279 3.621 -0.624 1.00 88.62 72 SER A CA 1
ATOM 544 C C . SER A 1 72 ? -4.502 3.316 -1.897 1.00 8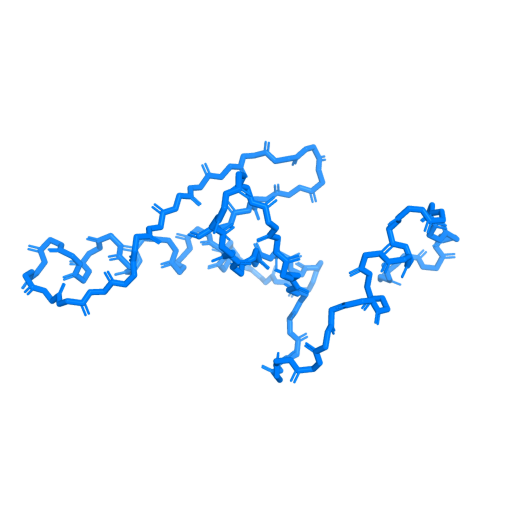8.62 72 SER A C 1
ATOM 546 O O . SER A 1 72 ? -3.279 3.244 -1.890 1.00 88.62 72 SER A O 1
ATOM 548 N N . LEU A 1 73 ? -5.226 3.131 -3.003 1.00 87.31 73 LEU A N 1
ATOM 549 C CA . LEU A 1 73 ? -4.645 2.832 -4.306 1.00 87.31 73 LEU A CA 1
ATOM 550 C C . LEU A 1 73 ? -4.734 4.066 -5.211 1.00 87.31 73 LEU A C 1
ATOM 552 O O . LEU A 1 73 ? -5.832 4.476 -5.584 1.00 87.31 73 LEU A O 1
ATOM 556 N N . LYS A 1 74 ? -3.596 4.653 -5.590 1.00 82.94 74 LYS A N 1
ATOM 557 C CA . LYS A 1 74 ? -3.531 5.818 -6.489 1.00 82.94 74 LYS A CA 1
ATOM 558 C C . LYS A 1 74 ? -2.837 5.440 -7.797 1.00 82.94 74 LYS A C 1
ATOM 560 O O . LYS A 1 74 ? -1.793 4.793 -7.786 1.00 82.94 74 LYS A O 1
ATOM 565 N N . ASN A 1 75 ? -3.395 5.848 -8.935 1.00 75.19 75 ASN A N 1
ATOM 566 C CA . ASN A 1 75 ? -2.716 5.711 -10.220 1.00 75.19 75 ASN A CA 1
ATOM 567 C C . ASN 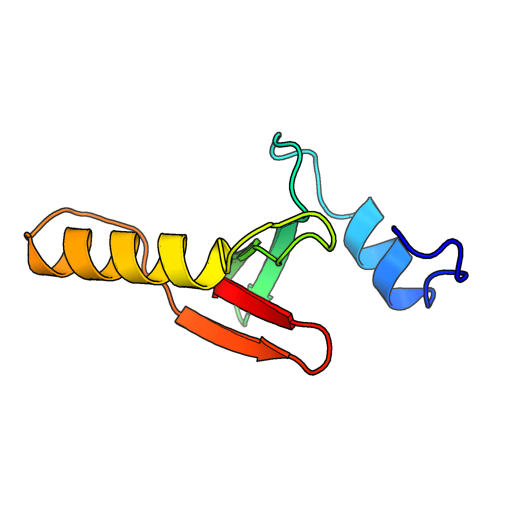A 1 75 ? -1.831 6.939 -10.438 1.00 75.19 75 ASN A C 1
ATOM 569 O O . ASN A 1 75 ? -2.322 8.063 -10.504 1.00 75.19 75 ASN A O 1
ATOM 573 N N . THR A 1 76 ? -0.528 6.729 -10.522 1.00 65.19 76 THR A N 1
ATOM 574 C CA . THR A 1 76 ? 0.423 7.758 -10.941 1.00 65.19 76 THR A CA 1
ATOM 575 C C . THR A 1 76 ? 0.842 7.387 -12.355 1.00 65.19 76 THR A C 1
ATOM 577 O O . THR A 1 76 ? 0.973 6.204 -12.638 1.00 65.19 76 THR A O 1
ATOM 580 N N . GLY A 1 77 ? 1.066 8.323 -13.277 1.00 56.22 77 GLY A N 1
ATOM 581 C CA . GLY A 1 77 ? 1.393 7.987 -14.680 1.00 56.22 77 GLY A CA 1
ATOM 582 C C . GLY A 1 77 ? 2.607 7.052 -14.892 1.00 56.22 77 GLY A C 1
ATOM 583 O O . GLY A 1 77 ? 2.873 6.651 -16.019 1.00 56.22 77 GLY A O 1
ATOM 584 N N . LYS A 1 78 ? 3.339 6.693 -13.823 1.00 48.66 78 LYS A N 1
ATOM 585 C CA . LYS A 1 78 ? 4.442 5.720 -13.789 1.00 48.66 78 LYS A CA 1
ATOM 586 C C . LYS A 1 78 ? 4.105 4.381 -13.096 1.00 48.66 78 LYS A C 1
ATOM 588 O O . LYS A 1 78 ? 4.976 3.519 -13.044 1.00 48.66 78 LYS A O 1
ATOM 593 N N . GLY A 1 79 ? 2.892 4.183 -12.571 1.00 52.22 79 GLY A N 1
ATOM 594 C CA . GLY A 1 79 ? 2.473 2.952 -11.892 1.00 52.22 79 GLY A CA 1
ATOM 595 C C . GLY A 1 79 ? 1.416 3.141 -10.796 1.00 52.22 79 GLY A C 1
ATOM 596 O O . GLY A 1 79 ? 0.979 4.248 -10.476 1.00 52.22 79 GLY A O 1
ATOM 597 N N . VAL A 1 80 ? 1.013 2.021 -10.196 1.00 54.69 80 VAL A N 1
ATOM 598 C CA . VAL A 1 80 ? 0.055 1.967 -9.084 1.00 54.69 80 VAL A CA 1
ATOM 599 C C . VAL A 1 80 ? 0.789 2.216 -7.757 1.00 54.69 80 VAL A C 1
ATOM 601 O O . VAL A 1 80 ? 1.816 1.590 -7.509 1.00 54.69 80 VAL A O 1
ATOM 604 N N . ARG A 1 81 ? 0.263 3.117 -6.919 1.00 57.53 81 ARG A N 1
ATOM 605 C CA . ARG A 1 81 ? 0.749 3.473 -5.574 1.00 57.53 81 ARG A CA 1
ATOM 606 C C . ARG A 1 81 ? -0.210 2.899 -4.539 1.00 57.53 81 ARG A C 1
ATOM 608 O O . ARG A 1 81 ? -1.386 3.247 -4.579 1.00 57.53 81 ARG A O 1
ATOM 615 N N . ALA A 1 82 ? 0.284 2.071 -3.626 1.00 58.62 82 ALA A N 1
ATOM 616 C CA . ALA A 1 82 ? -0.407 1.796 -2.368 1.00 58.62 82 ALA A CA 1
ATOM 617 C C . ALA A 1 82 ? 0.163 2.734 -1.297 1.00 58.62 82 ALA A C 1
ATOM 619 O O . ALA A 1 82 ? 1.386 2.791 -1.163 1.00 58.62 82 ALA A O 1
ATOM 620 N N . LEU A 1 83 ? -0.698 3.500 -0.628 1.00 59.75 83 LEU A N 1
ATOM 621 C CA . LEU A 1 83 ? -0.394 4.198 0.628 1.00 59.75 83 LEU A CA 1
ATOM 622 C C . LEU A 1 83 ? -0.852 3.372 1.809 1.00 59.75 83 LEU A C 1
ATOM 624 O O . LEU A 1 83 ? -1.837 2.636 1.577 1.00 59.75 83 LEU A O 1
#

Radius of gyration: 13.97 Å; chains: 1; bounding box: 33×28×31 Å

Foldseek 3Di:
DPPPDPDDPVVVVQQVPAPPPDDPFDWGWDDDPNDIDIKGWDDPPDPDQVLVVVVVVQVVCVVVVHDGDDWDWDDDVRGIIID